Protein AF-A0A329TC93-F1 (afdb_monomer)

Secondary structure (DSSP, 8-state):
---HHHHHHHHHBS-HHHHHHHHHHHHHHHHHHHHHHHHHHHHT-TTHHHHHHHHHHHHHHHHHHHHHTTB-HHHHHHHHHHHHHHHHHHHHHHHHHHS--PBPPTT-SSSBTHHHHHHHHHHHHHHHHHHHHHHHHHHHH--

Foldseek 3Di:
DQDPVNVCCQAAFDDDVVLVVLVVLLQVLLQCLQVLLVCCVVVVPPPNLVVLVVSLVVLLVVLLQCLLVRGHLVSLLSSNVSNLVSLLVNQVVVCVVPVDFDDDDQPDSTGDCNCVRVVVVSNVSSVVSNVNSNVVNVVVVVD

Sequence (143 aa):
MVSATDVRAVVLGRERPDTIRAGLIAVGLFVVALVSSSATYLLSVSVGGPFQYLLVVVGIGFAVVYGYRNGGLLVCWTLVSAPTAGTLAFYTWLTAREETAPVALPLSFHGHGAVAFWVPAVLTFGTLAFALGVITRRMASTV

Mean predicted aligned error: 5.92 Å

pLDDT: mean 86.45, std 9.64, range [50.62, 97.12]

Radius of gyration: 16.94 Å; Cα contacts (8 Å, |Δi|>4): 205; chains: 1; bounding box: 53×29×55 Å

Nearest PDB structures (foldseek):
  4z35-assembly1_A  TM=2.229E-01  e=2.796E+00  Homo sapiens
  2for-assembly1_B  TM=2.194E-01  e=8.146E+00  Shigella flexneri

Solvent-accessible surface area (backbone atoms only — not comparable to full-atom values): 7074 Å² total; per-residue (Å²): 134,87,51,72,69,57,54,47,35,50,41,68,21,75,53,67,72,61,50,53,53,48,49,53,50,18,53,49,39,15,50,52,26,25,51,44,45,51,47,21,64,77,65,71,43,87,58,38,64,67,50,50,55,50,45,35,52,51,17,36,52,50,10,21,55,35,17,40,69,47,40,9,45,55,56,10,32,44,24,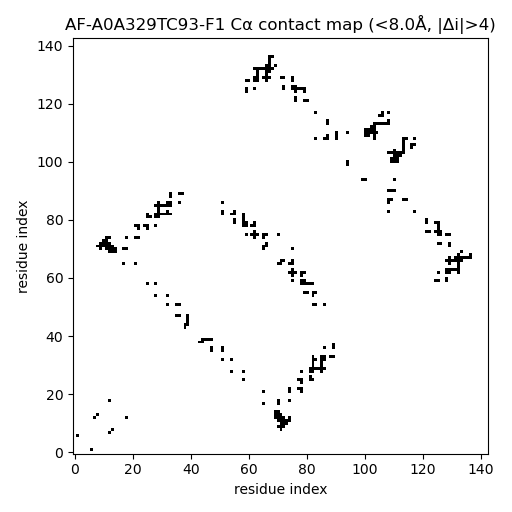23,35,19,20,54,49,17,31,37,51,48,41,54,54,48,36,73,72,63,80,64,63,59,76,32,54,89,92,35,66,47,38,60,58,20,66,74,55,47,54,61,48,29,55,49,48,13,50,50,21,22,51,51,11,42,50,54,41,52,59,64,73,74,109

Structure (mmCIF, N/CA/C/O backbone):
data_AF-A0A329TC93-F1
#
_entry.id   AF-A0A329TC93-F1
#
loop_
_atom_site.group_PDB
_atom_site.id
_atom_site.type_symbol
_atom_site.label_atom_id
_atom_site.label_alt_id
_atom_site.label_comp_id
_atom_site.label_asym_id
_atom_site.label_entity_id
_atom_site.label_seq_id
_atom_site.pdbx_PDB_ins_code
_atom_site.Cartn_x
_atom_site.Cartn_y
_atom_site.Cartn_z
_atom_site.occupancy
_atom_site.B_iso_or_equiv
_atom_site.auth_seq_id
_atom_site.auth_comp_id
_atom_site.auth_asym_id
_atom_site.auth_atom_id
_atom_site.pdbx_PDB_model_num
ATOM 1 N N . MET A 1 1 ? -30.249 -5.859 11.427 1.00 50.62 1 MET A N 1
ATOM 2 C CA . MET A 1 1 ? -30.159 -5.044 10.196 1.00 50.62 1 MET A CA 1
ATOM 3 C C . MET A 1 1 ? -28.916 -4.180 10.304 1.00 50.62 1 MET A C 1
ATOM 5 O O . MET A 1 1 ? -28.830 -3.412 11.250 1.00 50.62 1 MET A O 1
ATOM 9 N N . VAL A 1 2 ? -27.933 -4.351 9.417 1.00 66.06 2 VAL A N 1
ATOM 10 C CA . VAL A 1 2 ? -26.773 -3.445 9.350 1.00 66.06 2 VAL A CA 1
ATOM 11 C C . VAL A 1 2 ? -27.240 -2.177 8.638 1.00 66.06 2 VAL A C 1
ATOM 13 O O . VAL A 1 2 ? -27.731 -2.262 7.515 1.00 66.06 2 VAL A O 1
ATOM 16 N N . SER A 1 3 ? -27.148 -1.020 9.294 1.00 79.94 3 SER A N 1
ATOM 17 C CA . SER A 1 3 ? -27.550 0.248 8.681 1.00 79.94 3 SER A CA 1
ATOM 18 C C . SER A 1 3 ? -26.530 0.674 7.621 1.00 79.94 3 SER A C 1
ATOM 20 O O . SER A 1 3 ? -25.325 0.485 7.793 1.00 79.94 3 SER A O 1
ATOM 22 N N . ALA A 1 4 ? -26.982 1.312 6.539 1.00 77.56 4 ALA A N 1
ATOM 23 C CA . ALA A 1 4 ? -26.095 1.869 5.512 1.00 77.56 4 ALA A CA 1
ATOM 24 C C . ALA A 1 4 ? -25.064 2.856 6.098 1.00 77.56 4 ALA A C 1
ATOM 26 O O . ALA A 1 4 ? -23.937 2.962 5.609 1.00 77.56 4 ALA A O 1
ATOM 27 N N . THR A 1 5 ? -25.420 3.545 7.185 1.00 76.69 5 THR A N 1
ATOM 28 C CA . THR A 1 5 ? -24.515 4.423 7.937 1.00 76.69 5 THR A CA 1
ATOM 29 C C . THR A 1 5 ? -23.375 3.668 8.622 1.00 76.69 5 THR A C 1
ATOM 31 O O . THR A 1 5 ? -22.254 4.176 8.643 1.00 76.69 5 THR A O 1
ATOM 34 N N . ASP A 1 6 ? -23.616 2.449 9.111 1.00 81.69 6 ASP A N 1
ATOM 35 C CA . ASP A 1 6 ? -22.580 1.616 9.732 1.00 81.69 6 ASP A CA 1
ATOM 36 C C . ASP A 1 6 ? -21.600 1.078 8.690 1.00 81.69 6 ASP A C 1
ATOM 38 O O . ASP A 1 6 ? -20.388 1.152 8.891 1.00 81.69 6 ASP A O 1
ATOM 42 N N . VAL A 1 7 ? -22.104 0.624 7.535 1.00 83.69 7 VAL A N 1
ATOM 43 C CA . VAL A 1 7 ? -21.248 0.183 6.418 1.00 83.69 7 VAL A CA 1
ATOM 44 C C . VAL A 1 7 ? -20.370 1.335 5.936 1.00 83.69 7 VAL A C 1
ATOM 46 O O . VAL A 1 7 ? -19.158 1.182 5.788 1.00 83.69 7 VAL A O 1
ATOM 49 N N . ARG A 1 8 ? -20.959 2.521 5.751 1.00 84.44 8 ARG A N 1
ATOM 50 C CA . ARG A 1 8 ? -20.222 3.712 5.322 1.00 84.44 8 ARG A CA 1
ATOM 51 C C . ARG A 1 8 ? -19.106 4.078 6.302 1.00 84.44 8 ARG A C 1
ATOM 53 O O . ARG A 1 8 ? -18.006 4.401 5.862 1.00 84.44 8 ARG A O 1
ATOM 60 N N . ALA A 1 9 ? -19.374 4.010 7.604 1.00 82.75 9 ALA A N 1
ATOM 61 C CA . 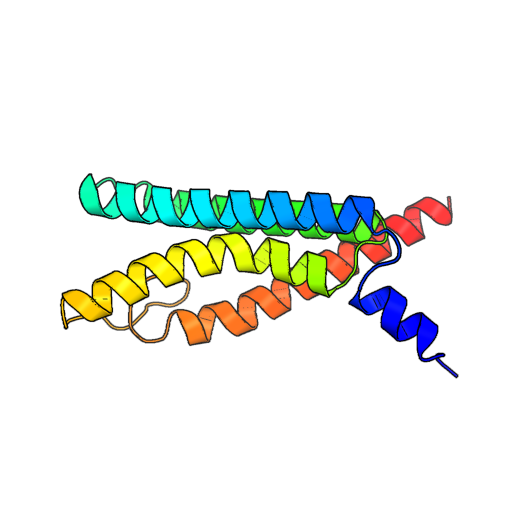ALA A 1 9 ? -18.382 4.302 8.634 1.00 82.75 9 ALA A CA 1
ATOM 62 C C . ALA A 1 9 ? -17.221 3.293 8.637 1.00 82.75 9 ALA A C 1
ATOM 64 O O . ALA A 1 9 ? -16.081 3.683 8.869 1.00 82.75 9 ALA A O 1
ATOM 65 N N . VAL A 1 10 ? -17.488 2.017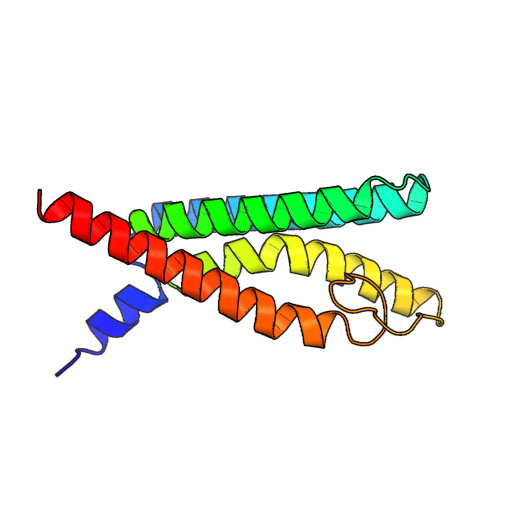 8.343 1.00 86.12 10 VAL A N 1
ATOM 66 C CA . VAL A 1 10 ? -16.455 0.974 8.217 1.00 86.12 10 VAL A CA 1
ATOM 67 C C . VAL A 1 10 ? -15.585 1.193 6.975 1.00 86.12 10 VAL A C 1
ATOM 69 O O . VAL A 1 10 ? -14.364 1.060 7.038 1.00 86.12 10 VAL A O 1
ATOM 72 N N . VAL A 1 11 ? -16.193 1.561 5.845 1.00 88.19 11 VAL A N 1
ATOM 73 C CA . VAL A 1 11 ? -15.477 1.730 4.571 1.00 88.19 11 VAL A CA 1
ATOM 74 C C . VAL A 1 11 ? -14.648 3.018 4.548 1.00 88.19 11 VAL A C 1
ATOM 76 O O . VAL A 1 11 ? -13.471 2.983 4.188 1.00 88.19 11 VAL A O 1
ATOM 79 N N . LEU A 1 12 ? -15.246 4.147 4.942 1.00 84.88 12 LEU A N 1
ATOM 80 C CA . LEU A 1 12 ? -14.625 5.475 4.849 1.00 84.88 12 LEU A CA 1
ATOM 81 C C . LEU A 1 12 ? -13.864 5.886 6.113 1.00 84.88 12 LEU A C 1
ATOM 83 O O . LEU A 1 12 ? -13.021 6.776 6.047 1.00 84.88 12 LEU A O 1
ATOM 87 N N . GLY A 1 13 ? -14.135 5.244 7.248 1.00 82.94 13 GLY A N 1
ATOM 88 C CA . GLY A 1 13 ? -13.660 5.697 8.551 1.00 82.94 13 GLY A CA 1
ATOM 89 C C . GLY A 1 13 ? -14.565 6.776 9.145 1.00 82.94 13 GLY A C 1
ATOM 90 O O . GLY A 1 13 ? -15.410 7.366 8.465 1.00 82.94 13 GLY A O 1
ATOM 91 N N . ARG A 1 14 ? -14.413 7.015 10.450 1.00 79.88 14 ARG A N 1
ATOM 92 C CA . ARG A 1 14 ? -15.235 7.991 11.190 1.00 79.88 14 ARG A CA 1
ATOM 93 C C . ARG A 1 14 ? -14.594 9.375 11.291 1.00 79.88 14 ARG A C 1
ATOM 95 O O . ARG A 1 14 ? -15.313 10.366 11.395 1.00 79.88 14 ARG A O 1
ATOM 102 N N . GLU A 1 15 ? -13.267 9.459 11.215 1.00 76.19 15 GLU A N 1
ATOM 103 C CA . GLU A 1 15 ? -12.516 10.685 11.500 1.00 76.19 15 GLU A CA 1
ATOM 104 C C . GLU A 1 15 ? -11.858 11.280 10.246 1.00 76.19 15 GLU A C 1
ATOM 106 O O . GLU A 1 15 ? -10.927 10.726 9.655 1.00 76.19 15 GLU A O 1
ATOM 111 N N . ARG A 1 16 ? -12.333 12.466 9.845 1.00 73.31 16 ARG A N 1
ATOM 112 C CA . ARG A 1 16 ? -11.788 13.229 8.710 1.00 73.31 16 ARG A CA 1
ATOM 113 C C . ARG A 1 16 ? -10.326 13.687 8.871 1.00 73.31 16 ARG A C 1
ATOM 115 O O . ARG A 1 16 ? -9.595 13.549 7.892 1.00 73.31 16 ARG A O 1
ATOM 122 N N . PRO A 1 17 ? -9.861 14.227 10.020 1.00 76.25 17 PRO A N 1
ATOM 123 C CA . PRO A 1 17 ? -8.485 14.731 10.115 1.00 76.25 17 PRO A CA 1
ATOM 124 C C . PRO A 1 17 ? -7.446 13.608 10.007 1.00 76.25 17 PRO A C 1
ATOM 126 O O . PRO A 1 17 ? -6.428 13.771 9.333 1.00 76.25 17 PRO A O 1
ATOM 129 N N . ASP A 1 18 ? -7.737 12.444 10.585 1.00 80.81 18 ASP A N 1
ATOM 130 C CA . ASP A 1 18 ? -6.875 11.266 10.491 1.00 80.81 18 ASP A CA 1
ATOM 131 C C . ASP A 1 18 ? -6.866 10.670 9.078 1.00 80.81 18 ASP A C 1
ATOM 133 O O . ASP A 1 18 ? -5.820 10.240 8.596 1.00 80.81 18 ASP A O 1
ATOM 137 N N . THR A 1 19 ? -7.983 10.757 8.351 1.00 84.69 19 THR A N 1
ATOM 138 C CA . THR A 1 19 ? -8.038 10.374 6.930 1.00 84.69 19 THR A CA 1
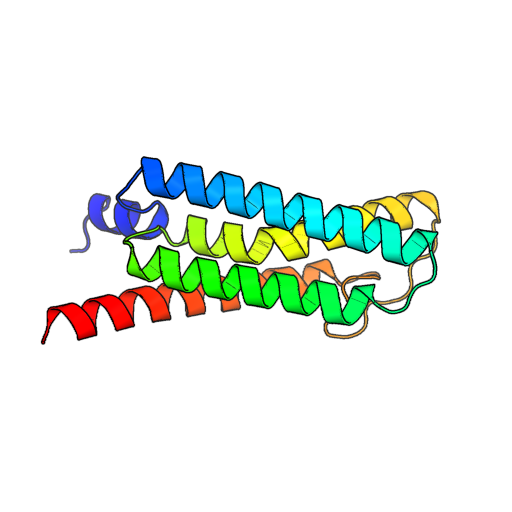ATOM 139 C C . THR A 1 19 ? -7.118 11.244 6.064 1.00 84.69 19 THR A C 1
ATOM 141 O O . THR A 1 19 ? -6.409 10.722 5.206 1.00 84.69 19 THR A O 1
ATOM 144 N N . ILE A 1 20 ? -7.073 12.561 6.302 1.00 87.75 20 ILE A N 1
ATOM 145 C CA . ILE A 1 20 ? -6.186 13.478 5.562 1.00 87.75 20 ILE A CA 1
ATOM 146 C C . ILE A 1 20 ? -4.717 13.150 5.844 1.00 87.75 20 ILE A C 1
ATOM 148 O O . ILE A 1 20 ? -3.914 13.056 4.916 1.00 87.75 20 ILE A O 1
ATOM 152 N N . ARG A 1 21 ? -4.361 12.932 7.116 1.00 90.81 21 ARG A N 1
ATOM 153 C CA . ARG A 1 21 ? -2.995 12.547 7.508 1.00 90.81 21 ARG A CA 1
ATOM 154 C C . ARG A 1 21 ? -2.578 11.226 6.875 1.00 90.81 21 ARG A C 1
ATOM 156 O O . ARG A 1 21 ? -1.473 11.137 6.348 1.00 90.81 21 ARG A O 1
ATOM 163 N N . ALA A 1 22 ? -3.459 10.230 6.874 1.00 90.38 22 ALA A N 1
ATOM 164 C CA . ALA A 1 22 ? -3.203 8.965 6.201 1.00 90.38 22 ALA A CA 1
ATOM 165 C C . ALA A 1 22 ? -3.006 9.147 4.690 1.00 90.38 22 ALA A C 1
ATOM 167 O O . ALA A 1 22 ? -2.098 8.549 4.120 1.00 90.38 22 ALA A O 1
ATOM 168 N N . GLY A 1 23 ? -3.796 10.021 4.058 1.00 91.69 23 GLY A N 1
ATOM 169 C CA . GLY A 1 23 ? -3.616 10.397 2.657 1.00 91.69 23 GLY A CA 1
ATOM 170 C C . GLY A 1 23 ? -2.236 10.999 2.384 1.00 91.69 23 GLY A C 1
ATOM 171 O O . GLY A 1 23 ? -1.556 10.569 1.458 1.00 91.69 23 GLY A O 1
ATOM 172 N N . LEU A 1 24 ? -1.774 11.932 3.221 1.00 95.44 24 LEU A N 1
ATOM 173 C CA . LEU A 1 24 ? -0.433 12.518 3.097 1.00 95.44 24 LEU A CA 1
ATOM 174 C C . LEU A 1 24 ? 0.680 11.478 3.289 1.00 95.44 24 LEU A C 1
ATOM 176 O O . LEU A 1 24 ? 1.652 11.481 2.537 1.00 95.44 24 LEU A O 1
ATOM 180 N N . ILE A 1 25 ? 0.527 10.562 4.251 1.00 95.31 25 ILE A N 1
ATOM 181 C CA . ILE A 1 25 ? 1.470 9.451 4.457 1.00 95.31 25 ILE A CA 1
ATOM 182 C C . ILE A 1 25 ? 1.506 8.551 3.222 1.00 95.31 25 ILE A C 1
ATOM 184 O O . ILE A 1 25 ? 2.587 8.203 2.756 1.00 95.31 25 ILE A O 1
ATOM 188 N N . ALA A 1 26 ? 0.346 8.209 2.660 1.00 94.94 26 ALA A N 1
ATOM 189 C CA . ALA A 1 26 ? 0.256 7.407 1.447 1.00 94.94 26 ALA A CA 1
ATOM 190 C C . ALA A 1 26 ? 0.942 8.101 0.259 1.00 94.94 26 ALA A C 1
ATOM 192 O O . ALA A 1 26 ? 1.742 7.476 -0.432 1.00 94.94 26 ALA A O 1
ATOM 193 N N . VAL A 1 27 ? 0.721 9.404 0.060 1.00 97.12 27 VAL A N 1
ATOM 194 C CA . VAL A 1 27 ? 1.444 10.181 -0.963 1.00 97.12 27 VAL A CA 1
ATOM 195 C C . VAL A 1 27 ? 2.955 10.134 -0.719 1.00 97.12 27 VAL A C 1
ATOM 197 O O . VAL A 1 27 ? 3.717 9.897 -1.653 1.00 97.12 27 VAL A O 1
ATOM 200 N N . GLY A 1 28 ? 3.398 10.286 0.530 1.00 96.06 28 GLY A N 1
ATOM 201 C CA . GLY A 1 28 ? 4.808 10.163 0.899 1.00 96.06 28 GLY A CA 1
ATOM 202 C C . GLY A 1 28 ? 5.395 8.791 0.552 1.00 96.06 28 GLY A C 1
ATOM 203 O O . GLY A 1 28 ? 6.428 8.717 -0.108 1.00 96.06 28 GLY A O 1
ATOM 204 N N . LEU A 1 29 ? 4.716 7.705 0.933 1.00 95.31 29 LEU A N 1
ATOM 205 C CA . LEU A 1 29 ? 5.134 6.332 0.624 1.00 95.31 29 LEU A CA 1
ATOM 206 C C . LEU A 1 29 ? 5.207 6.082 -0.885 1.00 95.31 29 LEU A C 1
ATOM 208 O O . LEU A 1 29 ? 6.159 5.461 -1.352 1.00 95.31 29 LEU A O 1
ATOM 212 N N . PHE A 1 30 ? 4.240 6.602 -1.645 1.00 95.94 30 PHE A N 1
ATOM 213 C CA . PHE A 1 30 ? 4.235 6.529 -3.103 1.00 95.94 30 PHE A CA 1
ATOM 214 C C . PHE A 1 30 ? 5.454 7.236 -3.705 1.00 95.94 30 PHE A C 1
ATOM 216 O O . PHE A 1 30 ? 6.176 6.645 -4.508 1.00 95.94 30 PHE A O 1
ATOM 223 N N . VAL A 1 31 ? 5.715 8.483 -3.297 1.00 96.31 31 VAL A N 1
ATOM 224 C CA . VAL A 1 31 ? 6.837 9.276 -3.818 1.00 96.31 31 VAL A CA 1
ATOM 225 C C . VAL A 1 31 ? 8.171 8.622 -3.468 1.00 96.31 31 VAL A C 1
ATOM 227 O O . VAL A 1 31 ? 9.026 8.489 -4.339 1.00 96.31 31 VAL A O 1
ATOM 230 N N . VAL A 1 32 ? 8.351 8.156 -2.229 1.00 94.56 32 VAL A N 1
ATOM 231 C CA . VAL A 1 32 ? 9.586 7.475 -1.810 1.00 94.56 32 VAL A CA 1
ATOM 232 C C . VAL A 1 32 ? 9.788 6.172 -2.587 1.00 94.56 32 VAL A C 1
ATOM 234 O O . VAL A 1 32 ? 10.901 5.903 -3.046 1.00 94.56 32 VAL A O 1
ATOM 237 N N . ALA A 1 33 ? 8.736 5.376 -2.794 1.00 93.25 33 ALA A N 1
ATOM 238 C CA . ALA A 1 33 ? 8.813 4.155 -3.594 1.00 93.25 33 ALA A CA 1
ATOM 239 C C . ALA A 1 33 ? 9.173 4.446 -5.058 1.00 93.25 33 ALA A C 1
ATOM 241 O O . ALA A 1 33 ? 10.043 3.784 -5.624 1.00 93.25 33 ALA A O 1
ATOM 242 N N . LEU A 1 34 ? 8.572 5.474 -5.657 1.00 92.19 34 LEU A N 1
ATOM 243 C CA . LEU A 1 34 ? 8.876 5.889 -7.025 1.00 92.19 34 LEU A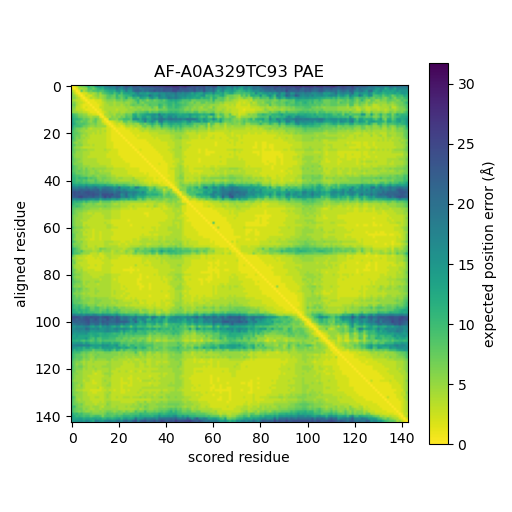 CA 1
ATOM 244 C C . LEU A 1 34 ? 10.329 6.366 -7.148 1.00 92.19 34 LEU A C 1
ATOM 246 O O . LEU A 1 34 ? 11.076 5.851 -7.973 1.00 92.19 34 LEU A O 1
ATOM 250 N N . VAL A 1 35 ? 10.759 7.296 -6.289 1.00 91.88 35 VAL A N 1
ATOM 251 C CA . VAL A 1 35 ? 12.118 7.865 -6.309 1.00 91.88 35 VAL A CA 1
ATOM 252 C C . VAL A 1 35 ? 13.177 6.793 -6.058 1.00 91.88 35 VAL A C 1
ATOM 254 O O . VAL A 1 35 ? 14.185 6.761 -6.757 1.00 91.88 35 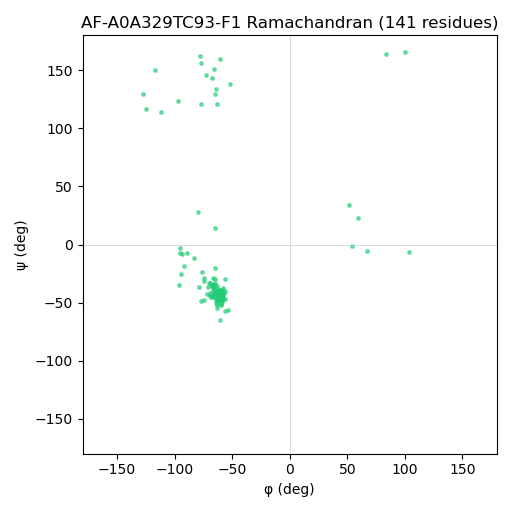VAL A O 1
ATOM 257 N N . SER A 1 36 ? 12.959 5.892 -5.098 1.00 89.81 36 SER A N 1
ATOM 258 C CA . SER A 1 36 ? 13.905 4.804 -4.815 1.00 89.81 36 SER A CA 1
ATOM 259 C C . SER A 1 36 ? 14.008 3.793 -5.958 1.00 89.81 36 SER A C 1
ATOM 261 O O . SER A 1 36 ? 15.102 3.298 -6.234 1.00 89.81 36 SER A O 1
ATOM 263 N N . SER A 1 37 ? 12.903 3.526 -6.659 1.00 88.44 37 SER A N 1
ATOM 264 C CA . SER A 1 37 ? 12.895 2.673 -7.854 1.00 88.44 37 SER A CA 1
ATOM 265 C C . SER A 1 37 ? 13.677 3.329 -8.995 1.00 88.44 37 SER A C 1
ATOM 267 O O . SER A 1 37 ? 14.553 2.691 -9.580 1.00 88.44 37 SER A O 1
ATOM 269 N N . SER A 1 38 ? 13.461 4.629 -9.221 1.00 87.06 38 SER A N 1
ATOM 270 C CA . SER A 1 38 ? 14.238 5.431 -10.172 1.00 87.06 38 SER A CA 1
ATOM 271 C C . SER A 1 38 ? 15.728 5.451 -9.832 1.00 87.06 38 SER A C 1
ATOM 273 O O . SER A 1 38 ? 16.564 5.224 -10.700 1.00 87.06 38 SER A O 1
ATOM 275 N N . ALA A 1 39 ? 16.076 5.690 -8.565 1.00 87.75 39 ALA A N 1
ATOM 276 C CA . ALA A 1 39 ? 17.462 5.748 -8.108 1.00 87.75 39 ALA A CA 1
ATOM 277 C C . ALA A 1 39 ? 18.163 4.391 -8.237 1.00 87.75 39 ALA A C 1
ATOM 279 O O . ALA A 1 39 ? 19.303 4.334 -8.680 1.00 87.75 39 ALA A O 1
ATOM 280 N N . THR A 1 40 ? 17.473 3.297 -7.906 1.00 85.81 40 THR A N 1
ATOM 281 C CA . THR A 1 40 ? 17.995 1.933 -8.075 1.00 85.81 40 THR A CA 1
ATOM 282 C C . THR A 1 40 ? 18.344 1.656 -9.532 1.00 85.81 40 THR A C 1
ATOM 284 O O . THR A 1 40 ? 19.436 1.166 -9.813 1.00 85.81 40 THR A O 1
ATOM 287 N N . TYR A 1 41 ? 17.437 2.002 -10.449 1.00 83.56 41 TYR A N 1
ATOM 288 C CA . TYR A 1 41 ? 17.654 1.824 -11.880 1.00 83.56 41 TYR A CA 1
ATOM 289 C C . TYR A 1 41 ? 18.821 2.691 -12.387 1.00 83.56 41 TYR A C 1
ATOM 291 O O . TYR A 1 41 ? 19.752 2.169 -12.991 1.00 83.56 41 TYR A O 1
ATOM 299 N N . LEU A 1 42 ? 18.829 3.993 -12.076 1.00 84.62 42 LEU A N 1
ATOM 300 C CA . LEU A 1 42 ? 19.851 4.932 -12.562 1.00 84.62 42 LEU A CA 1
ATOM 301 C C . LEU A 1 42 ? 21.248 4.671 -11.988 1.00 84.62 42 LEU A C 1
ATOM 303 O O . LEU A 1 42 ? 22.243 4.872 -12.676 1.00 84.62 42 LEU A O 1
ATOM 307 N N . LEU A 1 43 ? 21.330 4.253 -10.726 1.00 84.38 43 LEU A N 1
ATOM 308 C CA . LEU A 1 43 ? 22.600 4.055 -10.026 1.00 84.38 43 LEU A CA 1
ATOM 309 C C . LEU A 1 43 ? 23.085 2.598 -10.083 1.00 84.38 43 LEU A C 1
ATOM 311 O O . LEU A 1 43 ? 24.158 2.303 -9.564 1.00 84.38 43 LEU A O 1
ATOM 315 N N . SER A 1 44 ? 22.312 1.684 -10.689 1.00 73.06 44 SER A N 1
ATOM 316 C CA . SER A 1 44 ? 22.605 0.240 -10.745 1.00 73.06 44 SER A CA 1
ATOM 317 C C . SER A 1 44 ? 22.897 -0.381 -9.370 1.00 73.06 44 SER A C 1
ATOM 319 O O . SER A 1 44 ? 23.716 -1.289 -9.232 1.00 73.06 44 SER A O 1
ATOM 321 N N . VAL A 1 45 ? 22.232 0.114 -8.324 1.00 70.50 45 VAL A N 1
ATOM 322 C CA . VAL A 1 45 ? 22.436 -0.347 -6.945 1.00 70.50 45 VAL A CA 1
ATOM 323 C C . VAL A 1 45 ? 21.366 -1.381 -6.594 1.00 70.50 45 VAL A C 1
ATOM 325 O O . VAL A 1 45 ? 20.184 -1.058 -6.591 1.00 70.50 45 VAL A O 1
ATOM 328 N N . SER A 1 46 ? 21.751 -2.596 -6.187 1.00 65.00 46 SER A N 1
ATOM 329 C CA . SER A 1 46 ? 20.829 -3.691 -5.793 1.00 65.00 46 SER A CA 1
ATOM 330 C C . SER A 1 46 ? 19.964 -3.438 -4.539 1.00 65.00 46 SER A C 1
ATOM 332 O O . SER A 1 46 ? 19.368 -4.364 -3.992 1.00 65.00 46 SER A O 1
ATOM 334 N N . VAL A 1 47 ? 19.863 -2.199 -4.059 1.00 59.94 47 VAL A N 1
ATOM 335 C CA . VAL A 1 47 ? 19.100 -1.838 -2.852 1.00 59.94 47 VAL A CA 1
ATOM 336 C C . VAL A 1 47 ? 17.586 -1.816 -3.110 1.00 59.94 47 VAL A C 1
ATOM 338 O O . VAL A 1 47 ? 16.810 -2.022 -2.176 1.00 59.94 47 VAL A O 1
ATOM 341 N N . GLY A 1 48 ? 17.143 -1.626 -4.359 1.00 61.97 48 GLY A N 1
ATOM 342 C CA . GLY A 1 48 ? 15.726 -1.395 -4.668 1.00 61.97 48 GLY A CA 1
ATOM 343 C C . GLY A 1 48 ? 14.785 -2.519 -4.252 1.00 61.97 48 GLY A C 1
ATOM 344 O O . GLY A 1 48 ? 13.738 -2.231 -3.686 1.00 61.97 48 GLY A O 1
ATOM 345 N N . GLY A 1 49 ? 15.165 -3.786 -4.443 1.00 75.62 49 GLY A N 1
ATOM 346 C CA . GLY A 1 49 ? 14.300 -4.924 -4.107 1.00 75.62 49 GLY A CA 1
ATOM 347 C C . GLY A 1 49 ? 13.931 -4.970 -2.616 1.00 75.62 49 GLY A C 1
ATOM 348 O O . GLY A 1 49 ? 12.764 -4.776 -2.274 1.00 75.62 49 GLY A O 1
ATOM 349 N N . PRO A 1 50 ? 14.899 -5.174 -1.700 1.00 83.81 50 PRO A N 1
ATOM 350 C CA . PRO A 1 50 ? 14.634 -5.213 -0.259 1.00 83.81 50 PRO A CA 1
ATOM 351 C C . PRO A 1 50 ? 13.981 -3.934 0.277 1.00 83.81 50 PRO A C 1
ATOM 353 O O . PRO A 1 50 ? 13.096 -3.999 1.131 1.00 83.81 50 PRO A O 1
ATOM 356 N N . PHE A 1 51 ? 14.386 -2.770 -0.240 1.00 86.69 51 PHE A N 1
ATOM 357 C CA . PHE A 1 51 ? 13.842 -1.487 0.193 1.00 86.69 51 PHE A CA 1
ATOM 358 C C . PHE A 1 51 ? 12.363 -1.319 -0.185 1.00 86.69 51 PHE A C 1
ATOM 360 O O . PHE A 1 51 ? 11.570 -0.851 0.630 1.00 86.69 51 PHE A O 1
ATOM 367 N N . GLN A 1 52 ? 11.956 -1.761 -1.378 1.00 87.19 52 GLN A N 1
ATOM 368 C CA . GLN A 1 52 ? 10.553 -1.734 -1.803 1.00 87.19 52 GLN A CA 1
ATOM 369 C C . GLN A 1 52 ? 9.678 -2.610 -0.900 1.00 87.19 52 GLN A C 1
ATOM 371 O O . GLN A 1 52 ? 8.628 -2.157 -0.442 1.00 87.19 52 GLN A O 1
ATOM 376 N N . TYR A 1 53 ? 10.123 -3.825 -0.560 1.00 90.56 53 TYR A N 1
ATOM 377 C CA . TYR A 1 53 ? 9.389 -4.678 0.382 1.00 90.56 53 TYR A CA 1
ATOM 378 C C . TYR A 1 53 ? 9.276 -4.044 1.771 1.00 90.56 53 TYR A C 1
ATOM 380 O O . TYR A 1 53 ? 8.209 -4.103 2.381 1.00 90.56 53 TYR A O 1
ATOM 388 N N . LEU A 1 54 ? 10.337 -3.388 2.253 1.00 93.44 54 LEU A N 1
ATOM 389 C CA . LEU A 1 54 ? 10.295 -2.657 3.519 1.00 93.44 54 LEU A CA 1
ATOM 390 C C . LEU A 1 54 ? 9.220 -1.563 3.496 1.00 93.44 54 LEU A C 1
ATOM 392 O O . LEU A 1 54 ? 8.450 -1.452 4.447 1.00 93.44 54 LEU A O 1
ATOM 396 N N . LEU A 1 55 ? 9.112 -0.796 2.407 1.00 93.44 55 LEU A N 1
ATOM 397 C CA . LEU A 1 55 ? 8.071 0.227 2.267 1.00 93.44 55 LEU A CA 1
ATOM 398 C C . LEU A 1 55 ? 6.658 -0.369 2.293 1.00 93.44 55 LEU A C 1
ATOM 400 O O . LEU A 1 55 ? 5.767 0.214 2.911 1.00 93.44 55 LEU A O 1
ATOM 404 N N . VAL A 1 56 ? 6.446 -1.539 1.680 1.00 94.19 56 VAL A N 1
ATOM 405 C CA . VAL A 1 56 ? 5.160 -2.253 1.755 1.00 94.19 56 VAL A CA 1
ATOM 406 C C . VAL A 1 56 ? 4.842 -2.653 3.195 1.00 94.19 56 VAL A C 1
ATOM 408 O O . VAL A 1 56 ? 3.732 -2.408 3.666 1.00 94.19 56 VAL A O 1
ATOM 411 N N . VAL A 1 57 ? 5.816 -3.206 3.924 1.00 96.12 57 VAL A N 1
ATOM 412 C CA . VAL A 1 57 ? 5.656 -3.567 5.343 1.00 96.12 57 VAL A CA 1
ATOM 413 C C . VAL A 1 57 ? 5.337 -2.336 6.195 1.00 96.12 57 VAL A C 1
ATOM 415 O O . VAL A 1 57 ? 4.445 -2.389 7.041 1.00 96.12 57 VAL A O 1
ATOM 418 N N . VAL A 1 58 ? 5.999 -1.205 5.942 1.00 96.25 58 VAL A N 1
ATOM 419 C CA . VAL A 1 58 ? 5.701 0.073 6.605 1.00 96.25 58 VAL A CA 1
ATOM 420 C C . VAL A 1 58 ? 4.268 0.527 6.306 1.00 96.25 58 VAL A C 1
ATOM 422 O O . VAL A 1 58 ? 3.544 0.905 7.228 1.00 96.25 58 VAL A O 1
ATOM 425 N N . GLY A 1 59 ? 3.820 0.431 5.051 1.00 95.06 59 GLY A N 1
ATOM 426 C CA . GLY A 1 59 ? 2.436 0.717 4.657 1.00 95.06 59 GLY A CA 1
ATOM 427 C C . GLY A 1 59 ? 1.413 -0.156 5.393 1.00 95.06 59 GLY A C 1
ATOM 428 O O . GLY A 1 59 ? 0.411 0.356 5.894 1.00 95.06 59 GLY A O 1
ATOM 429 N N . ILE A 1 60 ? 1.698 -1.454 5.546 1.00 96.56 60 ILE A N 1
ATOM 430 C CA . ILE A 1 60 ? 0.883 -2.390 6.340 1.00 96.56 60 ILE A CA 1
ATOM 431 C C . ILE A 1 60 ? 0.850 -1.970 7.813 1.00 96.56 60 ILE A C 1
ATOM 433 O O . ILE A 1 60 ? -0.224 -1.926 8.412 1.00 96.56 60 ILE A O 1
ATOM 437 N N . GLY A 1 61 ? 1.997 -1.614 8.396 1.00 96.00 61 GLY A N 1
ATOM 438 C CA . GLY A 1 61 ? 2.079 -1.133 9.776 1.00 96.00 61 GLY A CA 1
ATOM 439 C C . GLY A 1 61 ? 1.205 0.101 10.009 1.00 96.00 61 GLY A C 1
ATOM 440 O O . GLY A 1 61 ? 0.407 0.129 10.949 1.00 96.00 61 GLY A O 1
ATOM 441 N N . PHE A 1 62 ? 1.272 1.087 9.110 1.00 94.81 62 PHE A N 1
ATOM 442 C CA . PHE A 1 62 ? 0.376 2.242 9.162 1.00 94.81 62 PHE A CA 1
ATOM 443 C C . PHE A 1 62 ? -1.091 1.837 9.016 1.00 94.81 62 PHE A C 1
ATOM 445 O O . PHE A 1 62 ? -1.924 2.331 9.773 1.00 94.81 62 PHE A O 1
ATOM 452 N N . ALA A 1 63 ? -1.423 0.920 8.106 1.00 94.38 63 ALA A N 1
ATOM 453 C CA . ALA A 1 63 ? -2.789 0.434 7.944 1.00 94.38 63 ALA A CA 1
ATOM 454 C C . ALA A 1 63 ? -3.339 -0.205 9.235 1.00 94.38 63 ALA A C 1
ATOM 456 O O . ALA A 1 63 ? -4.474 0.081 9.610 1.00 94.38 63 ALA A O 1
ATOM 457 N N . VAL A 1 64 ? -2.536 -0.981 9.973 1.00 95.38 64 VAL A N 1
ATOM 458 C CA . VAL A 1 64 ? -2.936 -1.533 11.284 1.00 95.38 64 VAL A CA 1
ATOM 459 C C . VAL A 1 64 ? -3.207 -0.415 12.294 1.00 95.38 64 VAL A C 1
ATOM 461 O O . VAL A 1 64 ? -4.250 -0.415 12.951 1.00 95.38 64 VAL A O 1
ATOM 464 N N . VAL A 1 65 ? -2.301 0.563 12.398 1.00 94.06 65 VAL A N 1
ATOM 465 C CA . VAL A 1 65 ? -2.445 1.704 13.320 1.00 94.06 65 VAL A CA 1
ATOM 466 C C . VAL A 1 65 ? -3.698 2.520 12.999 1.00 94.06 65 VAL A C 1
ATOM 468 O O . VAL A 1 65 ? -4.452 2.879 13.904 1.00 94.06 65 VAL A O 1
ATOM 471 N N . TYR A 1 66 ? -3.963 2.793 11.722 1.00 92.19 66 TYR A N 1
ATOM 472 C CA . TYR A 1 66 ? -5.164 3.520 11.315 1.00 92.19 66 TYR A CA 1
ATOM 473 C C . TYR A 1 66 ? -6.433 2.677 11.488 1.00 92.19 66 TYR A C 1
ATOM 475 O O . TYR A 1 66 ? -7.436 3.212 11.949 1.00 92.19 66 TYR A O 1
ATOM 483 N N . GLY A 1 67 ? -6.398 1.364 11.239 1.00 89.38 67 GLY A N 1
ATOM 484 C CA . GLY A 1 67 ? -7.508 0.457 11.558 1.00 89.38 67 GLY A CA 1
ATOM 485 C C . GLY A 1 67 ? -7.859 0.464 13.053 1.00 89.38 67 GLY A C 1
ATOM 486 O O . GLY A 1 67 ? -9.039 0.510 13.421 1.00 89.38 67 GLY A O 1
ATOM 487 N N . TYR A 1 68 ? -6.841 0.522 13.920 1.00 89.44 68 TYR A N 1
ATOM 488 C CA . TYR A 1 68 ? -7.006 0.706 15.364 1.00 89.44 68 TYR A CA 1
ATOM 489 C C . TYR A 1 68 ? -7.670 2.051 15.691 1.00 89.44 68 TYR A C 1
ATOM 491 O O . TYR A 1 68 ? -8.643 2.087 16.442 1.00 89.44 68 TYR A O 1
ATOM 499 N N . ARG A 1 69 ? -7.253 3.146 15.047 1.00 89.31 69 ARG A N 1
ATOM 500 C CA . ARG A 1 69 ? -7.770 4.517 15.252 1.00 89.31 69 ARG A CA 1
ATOM 501 C C . ARG A 1 69 ? -9.099 4.843 14.543 1.00 89.31 69 ARG A C 1
ATOM 503 O O . ARG A 1 69 ? -9.353 5.988 14.203 1.00 89.31 69 ARG A O 1
ATOM 510 N N . ASN A 1 70 ? -9.971 3.863 14.301 1.00 85.69 70 ASN A N 1
ATOM 511 C CA . ASN A 1 70 ? -11.242 4.050 13.566 1.00 85.69 70 ASN A CA 1
ATOM 512 C C . ASN A 1 70 ? -11.084 4.576 12.119 1.00 85.69 70 ASN A C 1
ATOM 514 O O . ASN A 1 70 ? -12.031 5.132 11.547 1.00 85.69 70 ASN A O 1
ATOM 518 N N . GLY A 1 71 ? -9.914 4.379 11.510 1.00 83.00 71 GLY A N 1
ATOM 519 C CA . GLY A 1 71 ? -9.689 4.589 10.085 1.00 83.00 71 GLY A CA 1
ATOM 520 C C . GLY A 1 71 ? -10.491 3.598 9.241 1.00 83.00 71 GLY A C 1
ATOM 521 O O . GLY A 1 71 ? -10.815 2.497 9.688 1.00 83.00 71 GLY A O 1
ATOM 522 N N . GLY A 1 72 ? -10.850 4.008 8.025 1.00 91.06 72 GLY A N 1
ATOM 523 C CA . GLY A 1 72 ? -11.642 3.186 7.111 1.00 91.06 72 GLY A CA 1
ATOM 524 C C . GLY A 1 72 ? -10.835 2.094 6.416 1.00 91.06 72 GLY A C 1
ATOM 525 O O . GLY A 1 72 ? -9.610 2.180 6.295 1.00 91.06 72 GLY A O 1
ATOM 526 N N . LEU A 1 73 ? -11.537 1.101 5.871 1.00 91.69 73 LEU A N 1
ATOM 527 C CA . LEU A 1 73 ? -10.939 0.078 5.009 1.00 91.69 73 LEU A CA 1
ATOM 528 C C . LEU A 1 73 ? -10.204 0.697 3.809 1.00 91.69 73 LEU A C 1
ATOM 530 O O . LEU A 1 73 ? -9.095 0.276 3.483 1.00 91.69 73 LEU A O 1
ATOM 534 N N . LEU A 1 74 ? -10.774 1.743 3.197 1.00 92.56 74 LEU A N 1
ATOM 535 C CA . LEU A 1 74 ? -10.144 2.430 2.064 1.00 92.56 74 LEU A CA 1
ATOM 536 C C . LEU A 1 74 ? -8.822 3.093 2.445 1.00 92.56 74 LEU A C 1
ATOM 538 O O . LEU A 1 74 ? -7.887 3.089 1.650 1.00 92.56 74 LEU A O 1
ATOM 542 N N . VAL A 1 75 ? -8.718 3.622 3.664 1.00 92.75 75 VAL A N 1
ATOM 543 C CA . VAL A 1 75 ? -7.466 4.195 4.173 1.00 92.75 75 VAL A CA 1
ATOM 544 C C . VAL A 1 75 ? -6.394 3.111 4.276 1.00 92.75 75 VAL A C 1
ATOM 546 O O . VAL A 1 75 ? -5.269 3.310 3.825 1.00 92.75 75 VAL A O 1
ATOM 549 N N . CYS A 1 76 ? -6.759 1.938 4.796 1.00 93.56 76 CYS A N 1
ATOM 550 C CA . CYS A 1 76 ? -5.853 0.797 4.914 1.00 93.56 76 CYS A CA 1
ATOM 551 C C . CYS A 1 76 ? -5.385 0.301 3.541 1.00 93.56 76 CYS A C 1
ATOM 553 O O . CYS A 1 76 ? -4.189 0.116 3.331 1.00 93.56 76 CYS A O 1
ATOM 555 N N . TRP A 1 77 ? -6.306 0.148 2.584 1.00 95.62 77 TRP A N 1
ATOM 556 C CA . TRP A 1 77 ? -5.958 -0.200 1.204 1.00 95.62 77 TRP A CA 1
ATOM 557 C C . TRP A 1 77 ? -5.032 0.835 0.574 1.00 95.62 77 TRP A C 1
ATOM 559 O O . TRP A 1 77 ? -4.032 0.451 -0.018 1.00 95.62 77 TRP A O 1
ATOM 569 N N . THR A 1 78 ? -5.310 2.125 0.767 1.00 95.12 78 THR A N 1
ATOM 570 C CA . THR A 1 78 ? -4.513 3.224 0.202 1.00 95.12 78 THR A CA 1
ATOM 571 C C . THR A 1 78 ? -3.083 3.236 0.751 1.00 95.12 78 THR A C 1
ATOM 573 O O . THR A 1 78 ? -2.128 3.424 0.001 1.00 95.12 78 THR A O 1
ATOM 576 N N . LEU A 1 79 ? -2.910 2.999 2.054 1.00 95.06 79 LEU A N 1
ATOM 577 C CA . LEU A 1 79 ? -1.593 2.962 2.699 1.00 95.06 79 LEU A CA 1
ATOM 578 C C . LEU A 1 79 ? -0.740 1.775 2.233 1.00 95.06 79 LEU A C 1
ATOM 580 O O . LEU A 1 79 ? 0.472 1.913 2.083 1.00 95.06 79 LEU A O 1
ATOM 584 N N . VAL A 1 80 ? -1.366 0.626 1.971 1.00 95.94 80 VAL A N 1
ATOM 585 C CA . VAL A 1 80 ? -0.683 -0.567 1.448 1.00 95.94 80 VAL A CA 1
ATOM 586 C C . VAL A 1 80 ? -0.436 -0.459 -0.062 1.00 95.94 80 VAL A C 1
ATOM 588 O O . VAL A 1 80 ? 0.608 -0.888 -0.560 1.00 95.94 80 VAL A O 1
ATOM 591 N N . SER A 1 81 ? -1.369 0.137 -0.807 1.00 95.12 81 SER A N 1
ATOM 592 C CA . SER A 1 81 ? -1.255 0.310 -2.256 1.00 95.12 81 SER A CA 1
ATOM 593 C C . SER A 1 81 ? -0.256 1.395 -2.638 1.00 95.12 81 SER A C 1
ATOM 595 O O . SER A 1 81 ? 0.332 1.323 -3.704 1.00 95.12 81 SER A O 1
ATOM 597 N N . ALA A 1 82 ? -0.055 2.413 -1.803 1.00 95.75 82 ALA A N 1
ATOM 598 C CA . ALA A 1 82 ? 0.823 3.538 -2.108 1.00 95.75 82 ALA A CA 1
ATOM 599 C C . ALA A 1 82 ? 2.259 3.143 -2.507 1.00 95.75 82 ALA A C 1
ATOM 601 O O . ALA A 1 82 ? 2.682 3.517 -3.604 1.00 95.75 82 ALA A O 1
ATOM 602 N N . PRO A 1 83 ? 3.018 2.385 -1.690 1.00 93.31 83 PRO A N 1
ATOM 603 C CA . PRO A 1 83 ? 4.382 2.013 -2.055 1.00 93.31 83 PRO A CA 1
ATOM 604 C C . PRO A 1 83 ? 4.423 1.089 -3.281 1.00 93.31 83 PRO A C 1
ATOM 606 O O . PRO A 1 83 ? 5.263 1.268 -4.159 1.00 93.31 83 PRO A O 1
ATOM 609 N N . THR A 1 84 ? 3.478 0.150 -3.398 1.00 93.44 84 THR A N 1
ATOM 610 C CA . THR A 1 84 ? 3.409 -0.765 -4.552 1.00 93.44 84 THR A CA 1
ATOM 611 C C . THR A 1 84 ? 3.091 -0.014 -5.846 1.00 93.44 84 THR A C 1
ATOM 613 O O . THR A 1 84 ? 3.755 -0.221 -6.860 1.00 93.44 84 THR A O 1
ATOM 616 N N . ALA A 1 85 ? 2.139 0.920 -5.807 1.00 93.00 85 ALA A N 1
ATOM 617 C CA . ALA A 1 85 ? 1.772 1.764 -6.936 1.00 93.00 85 ALA A CA 1
ATOM 618 C C . ALA A 1 85 ? 2.920 2.682 -7.372 1.00 93.00 85 ALA A C 1
ATOM 620 O O . ALA A 1 85 ? 3.104 2.865 -8.570 1.00 93.00 85 ALA A O 1
ATOM 621 N N . GLY A 1 86 ? 3.709 3.226 -6.438 1.00 91.75 86 GLY A N 1
ATOM 622 C CA . GLY A 1 86 ? 4.862 4.076 -6.763 1.00 91.75 86 GLY A CA 1
ATOM 623 C C . GLY A 1 86 ? 5.918 3.333 -7.577 1.00 91.75 86 GLY A C 1
AT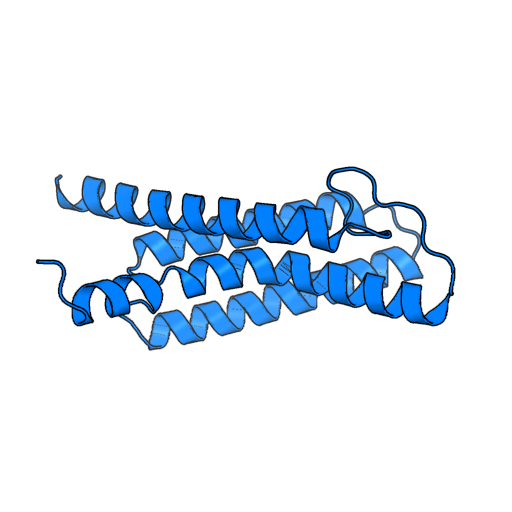OM 624 O O . GLY A 1 86 ? 6.369 3.815 -8.617 1.00 91.75 86 GLY A O 1
ATOM 625 N N . THR A 1 87 ? 6.263 2.119 -7.148 1.00 89.88 87 THR A N 1
ATOM 626 C CA . THR A 1 87 ? 7.212 1.266 -7.871 1.00 89.88 87 THR A CA 1
ATOM 627 C C . THR A 1 87 ? 6.651 0.776 -9.206 1.00 89.88 87 THR A C 1
ATOM 629 O O . THR A 1 87 ? 7.343 0.842 -10.223 1.00 89.88 87 THR A O 1
ATOM 632 N N . LEU A 1 88 ? 5.395 0.317 -9.233 1.00 90.88 88 LEU A N 1
ATOM 633 C CA . LEU A 1 88 ? 4.752 -0.131 -10.470 1.00 90.88 88 LEU A CA 1
ATOM 634 C C . LEU A 1 88 ? 4.655 1.009 -11.487 1.00 90.88 88 LEU A C 1
ATOM 636 O O . LEU A 1 88 ? 4.964 0.795 -12.653 1.00 90.88 88 LEU A O 1
ATOM 640 N N . ALA A 1 89 ? 4.310 2.225 -11.057 1.00 92.06 89 ALA A N 1
ATOM 641 C CA . ALA A 1 89 ? 4.253 3.394 -11.930 1.00 92.06 89 ALA A CA 1
ATOM 642 C C . ALA A 1 89 ? 5.596 3.636 -12.634 1.00 92.06 89 ALA A C 1
ATOM 644 O O . ALA A 1 89 ? 5.626 3.784 -13.856 1.00 92.06 89 ALA A O 1
ATOM 645 N N . PHE A 1 90 ? 6.710 3.584 -11.896 1.00 89.88 90 PHE A N 1
ATOM 646 C CA . PHE A 1 90 ? 8.041 3.723 -12.486 1.00 89.88 90 PHE A CA 1
ATOM 647 C C . PHE A 1 90 ? 8.327 2.641 -13.538 1.00 89.88 90 PHE A C 1
ATOM 649 O O . PHE A 1 90 ? 8.675 2.964 -14.673 1.00 89.88 90 PHE A O 1
ATOM 656 N N . TYR A 1 91 ? 8.137 1.361 -13.202 1.00 86.25 91 TYR A N 1
ATOM 657 C CA . TYR A 1 91 ? 8.450 0.283 -14.143 1.00 86.25 91 TYR A CA 1
ATOM 658 C C . TYR A 1 91 ? 7.496 0.225 -15.335 1.00 86.25 91 TYR A C 1
ATOM 660 O O . TYR A 1 91 ? 7.945 -0.081 -16.433 1.00 86.25 91 TYR A O 1
ATOM 668 N N . THR A 1 92 ? 6.218 0.573 -15.163 1.00 87.31 92 THR A N 1
ATOM 669 C CA . THR A 1 92 ? 5.283 0.696 -16.294 1.00 87.31 92 THR A CA 1
ATOM 670 C C . THR A 1 92 ? 5.707 1.799 -17.260 1.00 87.31 92 THR A C 1
ATOM 672 O O . THR A 1 92 ? 5.682 1.588 -18.470 1.00 87.31 92 THR A O 1
ATOM 675 N N . TRP A 1 93 ? 6.164 2.944 -16.744 1.00 89.62 93 TRP A N 1
ATOM 676 C CA . TRP A 1 93 ? 6.709 4.024 -17.565 1.00 89.62 93 TRP A CA 1
ATOM 677 C C . TRP A 1 93 ? 7.996 3.605 -18.282 1.00 89.62 93 TRP A C 1
ATOM 679 O O . TRP A 1 93 ? 8.162 3.906 -19.462 1.00 89.62 93 TRP A O 1
ATOM 689 N N . LEU A 1 94 ? 8.882 2.875 -17.597 1.00 85.38 94 LEU A N 1
ATOM 690 C CA . LEU A 1 94 ? 10.130 2.377 -18.173 1.00 85.38 94 LEU A CA 1
ATOM 691 C C . LEU A 1 94 ? 9.862 1.376 -19.307 1.00 85.38 94 LEU A C 1
ATOM 693 O O . LEU A 1 94 ? 10.383 1.531 -20.405 1.00 85.38 94 LEU A O 1
ATOM 697 N N . THR A 1 95 ? 8.979 0.400 -19.076 1.00 83.56 95 THR A N 1
ATOM 698 C CA . THR A 1 95 ? 8.565 -0.584 -20.091 1.00 83.56 95 THR A CA 1
ATOM 699 C C . THR A 1 95 ? 7.930 0.078 -21.310 1.00 83.56 95 THR A C 1
ATOM 701 O O . THR A 1 95 ? 8.203 -0.329 -22.434 1.00 83.56 95 THR A O 1
ATOM 704 N N . ALA A 1 96 ? 7.128 1.126 -21.105 1.00 84.81 96 ALA A N 1
ATOM 705 C CA . ALA A 1 96 ? 6.545 1.890 -22.204 1.00 84.81 96 ALA A CA 1
ATOM 706 C C . ALA A 1 96 ? 7.595 2.631 -23.055 1.00 84.81 96 ALA A C 1
ATOM 708 O O . ALA A 1 96 ? 7.292 3.004 -24.184 1.00 84.81 96 ALA A O 1
ATOM 709 N N . ARG A 1 97 ? 8.807 2.867 -22.530 1.00 84.81 97 ARG A N 1
ATOM 710 C CA . ARG A 1 97 ? 9.908 3.519 -23.256 1.00 84.81 97 ARG A CA 1
ATOM 711 C C . ARG A 1 97 ? 10.890 2.549 -23.897 1.00 84.81 97 ARG A C 1
ATOM 713 O O . ARG A 1 97 ? 11.440 2.874 -24.940 1.00 84.81 97 ARG A O 1
ATOM 720 N N . GLU A 1 98 ? 11.147 1.412 -23.261 1.00 79.50 98 GLU A N 1
ATOM 721 C CA . GLU A 1 98 ? 12.184 0.469 -23.696 1.00 79.50 98 GLU A CA 1
ATOM 722 C C . GLU A 1 98 ? 11.646 -0.666 -24.585 1.00 79.50 98 GLU A C 1
ATOM 724 O O . GLU A 1 98 ? 12.443 -1.437 -25.105 1.00 79.50 98 GLU A O 1
ATOM 729 N N . GLU A 1 99 ? 10.321 -0.789 -24.762 1.00 65.75 99 GLU A N 1
ATOM 730 C CA . GLU A 1 99 ? 9.611 -1.807 -25.576 1.00 65.75 99 GLU A CA 1
ATOM 731 C C . GLU A 1 99 ? 9.938 -3.285 -25.269 1.00 65.75 99 GLU A C 1
ATOM 733 O O . GLU A 1 99 ? 9.315 -4.197 -25.810 1.00 65.75 99 GLU A O 1
ATOM 738 N N . THR A 1 100 ? 10.839 -3.556 -24.327 1.00 61.72 100 THR A N 1
ATOM 739 C CA . THR A 1 100 ? 11.165 -4.893 -23.839 1.00 61.72 100 THR A CA 1
ATOM 740 C C . THR A 1 100 ? 11.000 -4.942 -22.331 1.00 61.72 100 THR A C 1
ATOM 742 O O . THR A 1 100 ? 11.730 -4.277 -21.600 1.00 61.72 100 THR A O 1
ATOM 745 N N . ALA A 1 101 ? 10.066 -5.762 -21.846 1.00 61.53 101 ALA A N 1
ATOM 746 C CA . ALA A 1 101 ? 9.979 -6.086 -20.428 1.00 61.53 101 ALA A CA 1
ATOM 747 C C . ALA A 1 101 ? 9.953 -7.602 -20.218 1.00 61.53 101 ALA A C 1
ATOM 749 O O . ALA A 1 101 ? 9.120 -8.281 -20.830 1.00 61.53 101 ALA A O 1
ATOM 750 N N . PRO A 1 102 ? 10.817 -8.137 -19.337 1.00 68.38 102 PRO A N 1
ATOM 751 C CA . PRO A 1 102 ? 10.811 -9.547 -18.982 1.00 68.38 102 PRO A CA 1
ATOM 752 C C . PRO A 1 102 ? 9.470 -9.953 -18.355 1.00 68.38 102 PRO A C 1
ATOM 754 O O . PRO A 1 102 ? 8.699 -9.123 -17.865 1.00 68.38 102 PRO A O 1
ATOM 757 N N . VAL A 1 103 ? 9.177 -11.252 -18.365 1.00 70.06 103 VAL A N 1
ATOM 758 C CA . VAL A 1 103 ? 8.026 -11.807 -17.639 1.00 70.06 103 VAL A CA 1
ATOM 759 C C . VAL A 1 103 ? 8.244 -11.596 -16.140 1.00 70.06 103 VAL A C 1
ATOM 761 O O . VAL A 1 103 ? 9.341 -11.841 -15.634 1.00 70.06 103 VAL A O 1
ATOM 764 N N . ALA A 1 104 ? 7.216 -11.125 -15.430 1.00 74.12 104 ALA A N 1
ATOM 765 C CA . ALA A 1 104 ? 7.298 -10.923 -13.989 1.00 74.12 104 ALA A CA 1
ATOM 766 C C . ALA A 1 104 ? 7.482 -12.264 -13.263 1.00 74.12 104 ALA A C 1
ATOM 768 O O . ALA A 1 104 ? 6.719 -13.210 -13.469 1.00 74.12 104 ALA A O 1
ATOM 769 N N . LEU A 1 105 ? 8.478 -12.334 -12.382 1.00 75.69 105 LEU A N 1
ATOM 770 C CA . LEU A 1 105 ? 8.594 -13.423 -11.415 1.00 75.69 105 LEU A CA 1
ATOM 771 C C . LEU A 1 105 ? 7.594 -13.190 -10.266 1.00 75.69 105 LEU A C 1
ATOM 773 O O . LEU A 1 105 ? 7.212 -12.047 -10.007 1.00 75.69 105 LEU A O 1
ATOM 777 N N . PRO A 1 106 ? 7.168 -14.232 -9.529 1.00 71.12 106 PRO A N 1
ATOM 778 C CA . PRO A 1 106 ? 6.366 -14.041 -8.323 1.00 71.12 106 PRO A CA 1
ATOM 779 C C . PRO A 1 106 ? 7.030 -13.035 -7.373 1.00 71.12 106 PRO A C 1
ATOM 781 O O . PRO A 1 106 ? 8.247 -13.069 -7.201 1.00 71.12 106 PRO A O 1
ATOM 784 N N . LEU A 1 107 ? 6.230 -12.146 -6.772 1.00 75.75 107 LEU A N 1
ATOM 785 C CA . LEU A 1 107 ? 6.673 -11.016 -5.937 1.00 75.75 107 LEU A CA 1
ATOM 786 C C . LEU A 1 107 ? 7.440 -9.898 -6.667 1.00 75.75 107 LEU A C 1
ATOM 788 O O . LEU A 1 107 ? 7.696 -8.863 -6.054 1.00 75.75 107 LEU A O 1
ATOM 792 N N . SER A 1 108 ? 7.768 -10.024 -7.957 1.00 81.50 108 SER A N 1
ATOM 793 C CA . SER A 1 108 ? 8.488 -8.957 -8.652 1.00 81.50 108 SER A CA 1
ATOM 794 C C . SER A 1 108 ? 7.621 -7.709 -8.816 1.00 81.50 108 SER A C 1
ATOM 796 O O . SER A 1 108 ? 6.412 -7.757 -9.051 1.00 81.50 108 SER A O 1
ATOM 798 N N . PHE A 1 109 ? 8.265 -6.551 -8.703 1.00 79.88 109 PHE A N 1
ATOM 799 C CA . PHE A 1 109 ? 7.659 -5.263 -9.037 1.00 79.88 109 PHE A CA 1
ATOM 800 C C . PHE A 1 109 ? 7.866 -4.868 -10.505 1.00 79.88 109 PHE A C 1
ATOM 802 O O . PHE A 1 109 ? 7.310 -3.877 -10.970 1.00 79.88 109 PHE A O 1
ATOM 809 N N . HIS A 1 110 ? 8.679 -5.635 -11.229 1.00 79.56 110 HIS A N 1
ATOM 810 C CA . HIS A 1 110 ? 9.033 -5.404 -12.621 1.00 79.56 110 HIS A CA 1
ATOM 811 C C . HIS A 1 110 ? 8.548 -6.560 -13.500 1.00 79.56 110 HIS A C 1
ATOM 813 O O . HIS A 1 110 ? 8.501 -7.707 -13.047 1.00 79.56 110 HIS A O 1
ATOM 819 N N . GLY A 1 111 ? 8.236 -6.248 -14.757 1.00 75.25 111 GLY A N 1
ATOM 820 C CA . GLY A 1 111 ? 7.852 -7.214 -15.778 1.00 75.25 111 GLY A CA 1
ATOM 821 C C . GLY A 1 111 ? 6.348 -7.323 -16.030 1.00 75.25 111 GLY A C 1
ATOM 822 O O . GLY A 1 111 ? 5.508 -6.857 -15.252 1.00 75.25 111 GLY A O 1
ATOM 823 N N . HIS A 1 112 ? 6.006 -7.969 -17.144 1.00 74.38 112 HIS A N 1
ATOM 824 C CA . HIS A 1 112 ? 4.619 -8.233 -17.523 1.00 74.38 112 HIS A CA 1
ATOM 825 C C . HIS A 1 112 ? 3.956 -9.151 -16.489 1.00 74.38 112 HIS A C 1
ATOM 827 O O . HIS A 1 112 ? 4.425 -10.263 -16.256 1.00 74.38 112 HIS A O 1
ATOM 833 N N . GLY A 1 113 ? 2.867 -8.682 -15.872 1.00 78.81 113 GLY A N 1
ATOM 834 C CA . GLY A 1 113 ? 2.117 -9.429 -14.855 1.00 78.81 113 GLY A CA 1
ATOM 835 C C . GLY A 1 113 ? 2.346 -8.981 -13.407 1.00 78.81 113 GLY A C 1
ATOM 836 O O . GLY A 1 113 ? 1.595 -9.407 -12.533 1.00 78.81 113 GLY A O 1
ATOM 837 N N . ALA A 1 114 ? 3.283 -8.062 -13.138 1.00 85.94 114 ALA A N 1
ATOM 838 C CA . ALA A 1 114 ? 3.521 -7.553 -11.781 1.00 85.94 114 ALA A CA 1
ATOM 839 C C . ALA A 1 114 ? 2.248 -6.943 -11.154 1.00 85.94 114 ALA A C 1
ATOM 841 O O . ALA A 1 114 ? 1.913 -7.225 -10.005 1.00 85.94 114 ALA A O 1
ATOM 842 N N . VAL A 1 115 ? 1.468 -6.183 -11.932 1.00 86.56 115 VAL A N 1
ATOM 843 C CA . VAL A 1 115 ? 0.175 -5.628 -11.486 1.00 86.56 115 VAL A CA 1
ATOM 844 C C . VAL A 1 115 ? -0.811 -6.737 -11.098 1.00 86.56 115 VAL A C 1
ATOM 846 O O . VAL A 1 115 ? -1.476 -6.633 -10.070 1.00 86.56 115 VAL A O 1
ATOM 849 N N . ALA A 1 116 ? -0.878 -7.818 -11.880 1.00 87.12 116 ALA A N 1
ATOM 850 C CA . ALA A 1 116 ? -1.787 -8.935 -11.623 1.00 87.12 116 ALA A CA 1
ATOM 851 C C . ALA A 1 116 ? -1.451 -9.675 -10.318 1.00 87.12 116 ALA A C 1
ATOM 853 O O . ALA A 1 116 ? -2.352 -10.190 -9.662 1.00 87.12 116 ALA A O 1
ATOM 854 N N . PHE A 1 117 ? -0.177 -9.685 -9.915 1.00 89.31 117 PHE A N 1
ATOM 855 C CA . PHE A 1 117 ? 0.247 -10.197 -8.614 1.00 89.31 117 PHE A CA 1
ATOM 856 C C . PHE A 1 117 ? -0.053 -9.210 -7.472 1.00 89.31 117 PHE A C 1
ATOM 858 O O . PHE A 1 117 ? -0.618 -9.587 -6.445 1.00 89.31 117 PHE A O 1
ATOM 865 N N . TRP A 1 118 ? 0.307 -7.934 -7.637 1.00 91.19 118 TRP A N 1
ATOM 866 C CA . TRP A 1 118 ? 0.249 -6.959 -6.544 1.00 91.19 118 TRP A CA 1
ATOM 867 C C . TRP A 1 118 ? -1.165 -6.493 -6.199 1.00 91.19 118 TRP A C 1
ATOM 869 O O . TRP A 1 118 ? -1.432 -6.237 -5.028 1.00 91.19 118 TRP A O 1
ATOM 879 N N . VAL A 1 119 ? -2.092 -6.428 -7.159 1.00 92.12 119 VAL A N 1
ATOM 880 C CA . VAL A 1 119 ? -3.493 -6.049 -6.894 1.00 92.12 119 VAL A CA 1
ATOM 881 C C . VAL A 1 119 ? -4.156 -6.954 -5.839 1.00 92.12 119 VAL A C 1
ATOM 883 O O . VAL A 1 119 ? -4.593 -6.428 -4.811 1.00 92.12 119 VAL A O 1
ATOM 886 N N . PRO A 1 120 ? -4.219 -8.292 -6.007 1.00 93.12 120 PRO A N 1
ATOM 887 C CA . PRO A 1 120 ? -4.807 -9.159 -4.988 1.00 93.12 120 PRO A CA 1
ATOM 888 C C . PRO A 1 120 ? -4.002 -9.157 -3.680 1.00 93.12 120 PRO A C 1
ATOM 890 O O . PRO A 1 120 ? -4.598 -9.227 -2.602 1.00 93.12 120 PRO A O 1
ATOM 893 N N . ALA A 1 121 ? -2.673 -9.019 -3.742 1.00 92.19 121 ALA A N 1
ATOM 894 C CA . ALA A 1 121 ? -1.827 -8.946 -2.551 1.00 92.19 121 ALA A CA 1
ATOM 895 C C . ALA A 1 121 ? -2.144 -7.706 -1.696 1.00 92.19 121 ALA A C 1
ATOM 897 O O . ALA A 1 121 ? -2.379 -7.826 -0.497 1.00 92.19 121 ALA A O 1
ATOM 898 N N . VAL A 1 122 ? -2.234 -6.525 -2.312 1.00 93.81 122 VAL A N 1
ATOM 899 C CA . VAL A 1 122 ? -2.578 -5.259 -1.645 1.00 93.81 122 VAL A CA 1
ATOM 900 C C . VAL A 1 122 ? -3.963 -5.326 -1.007 1.00 93.81 122 VAL A C 1
ATOM 902 O O . VAL A 1 122 ? -4.121 -4.928 0.148 1.00 93.81 122 VAL A O 1
ATOM 905 N N . LEU A 1 123 ? -4.955 -5.863 -1.724 1.00 94.25 123 LEU A N 1
ATOM 906 C CA . LEU A 1 123 ? -6.305 -6.045 -1.185 1.00 94.25 123 LEU A CA 1
ATOM 907 C C . LEU A 1 123 ? -6.295 -6.973 0.032 1.00 94.25 123 LEU A C 1
ATOM 909 O O . LEU A 1 123 ? -6.914 -6.665 1.052 1.00 94.25 123 LEU A O 1
ATOM 913 N N . THR A 1 124 ? -5.553 -8.076 -0.049 1.00 96.44 124 THR A N 1
ATOM 914 C CA . THR A 1 124 ? -5.413 -9.042 1.046 1.00 96.44 124 THR A CA 1
ATOM 915 C C . THR A 1 124 ? -4.740 -8.398 2.255 1.00 96.44 124 THR A C 1
ATOM 917 O O . THR A 1 124 ? -5.313 -8.377 3.343 1.00 96.44 124 THR A O 1
ATOM 920 N N . PHE A 1 125 ? -3.563 -7.798 2.074 1.00 95.31 125 PHE A N 1
ATOM 921 C CA . PHE A 1 125 ? -2.804 -7.172 3.153 1.00 95.31 125 PHE A CA 1
ATOM 922 C C . PHE A 1 125 ? -3.547 -6.005 3.794 1.00 95.31 125 PHE A C 1
ATOM 924 O O . PHE A 1 125 ? -3.603 -5.924 5.017 1.00 95.31 125 PHE A O 1
ATOM 931 N N . GLY A 1 126 ? -4.160 -5.125 3.004 1.00 94.44 126 GLY A N 1
ATOM 932 C CA . GLY A 1 126 ? -4.910 -4.001 3.550 1.00 94.44 126 GLY A CA 1
ATOM 933 C C . GLY A 1 126 ? -6.173 -4.440 4.298 1.00 94.44 126 GLY A C 1
ATOM 934 O O . GLY A 1 126 ? -6.506 -3.852 5.326 1.00 94.44 126 GLY A O 1
ATOM 935 N N . THR A 1 127 ? -6.832 -5.517 3.856 1.00 96.25 127 THR A N 1
ATOM 936 C CA . THR A 1 127 ? -7.979 -6.104 4.572 1.00 96.25 127 THR A CA 1
ATOM 937 C C . THR A 1 127 ? -7.548 -6.764 5.881 1.00 96.25 127 THR A C 1
ATOM 939 O O . THR A 1 127 ? -8.175 -6.537 6.915 1.00 96.25 127 THR A O 1
ATOM 942 N N . LEU A 1 128 ? -6.457 -7.536 5.867 1.00 96.75 128 LEU A N 1
ATOM 943 C CA . LEU A 1 128 ? -5.897 -8.156 7.070 1.00 96.75 128 LEU A CA 1
ATOM 944 C C . LEU A 1 128 ? -5.413 -7.107 8.076 1.00 96.75 128 LEU A C 1
ATOM 946 O O . LEU A 1 128 ? -5.701 -7.224 9.264 1.00 96.75 128 LEU A O 1
ATOM 950 N N . ALA A 1 129 ? -4.734 -6.059 7.607 1.00 94.94 129 ALA A N 1
ATOM 951 C CA . ALA A 1 129 ? -4.266 -4.960 8.445 1.00 94.94 129 ALA A CA 1
ATOM 952 C C . ALA A 1 129 ? -5.433 -4.219 9.110 1.00 94.94 129 ALA A C 1
ATOM 954 O O . ALA A 1 129 ? -5.406 -3.969 10.317 1.00 94.94 129 ALA A O 1
ATOM 955 N N . PHE A 1 130 ? -6.488 -3.932 8.341 1.00 94.19 130 PHE A N 1
ATOM 956 C CA . PHE A 1 130 ? -7.717 -3.346 8.864 1.00 94.19 130 PHE A CA 1
ATOM 957 C C . PHE A 1 130 ? -8.362 -4.245 9.925 1.00 94.19 130 PHE A C 1
ATOM 959 O O . PHE A 1 130 ? -8.651 -3.784 11.031 1.00 94.19 130 PHE A O 1
ATOM 966 N N . ALA A 1 131 ? -8.555 -5.532 9.616 1.00 93.88 131 ALA A N 1
ATOM 967 C CA . ALA A 1 131 ? -9.149 -6.494 10.539 1.00 93.88 131 ALA A CA 1
ATOM 968 C C . ALA A 1 131 ? -8.344 -6.588 11.841 1.00 93.88 131 ALA A C 1
ATOM 970 O O . ALA A 1 131 ? -8.922 -6.511 12.925 1.00 93.88 131 ALA A O 1
ATOM 971 N N . LEU A 1 132 ? -7.015 -6.667 11.742 1.00 95.75 132 LEU A N 1
ATOM 972 C CA . LEU A 1 132 ? -6.121 -6.709 12.891 1.00 95.75 132 LEU A CA 1
ATOM 973 C C . LEU A 1 132 ? -6.253 -5.450 13.756 1.00 95.75 132 LEU A C 1
ATOM 975 O O . LEU A 1 132 ? -6.430 -5.569 14.965 1.00 95.75 132 LEU A O 1
ATOM 979 N N . GLY A 1 133 ? -6.236 -4.257 13.154 1.00 92.31 133 GLY A N 1
ATOM 980 C CA . GLY A 1 133 ? -6.419 -2.996 13.878 1.00 92.31 133 GLY A CA 1
ATOM 981 C C . GLY A 1 133 ? -7.778 -2.901 14.586 1.00 92.31 133 GLY A C 1
ATOM 982 O O . GLY A 1 133 ? -7.871 -2.451 15.728 1.00 92.31 133 GLY A O 1
ATOM 983 N N . VAL A 1 134 ? -8.849 -3.376 13.946 1.00 91.69 134 VAL A N 1
ATOM 984 C CA . VAL A 1 134 ? -10.186 -3.406 14.559 1.00 91.69 134 VAL A CA 1
ATOM 985 C C . VAL A 1 134 ? -10.250 -4.396 15.724 1.00 91.69 134 VAL A C 1
ATOM 987 O O . VAL A 1 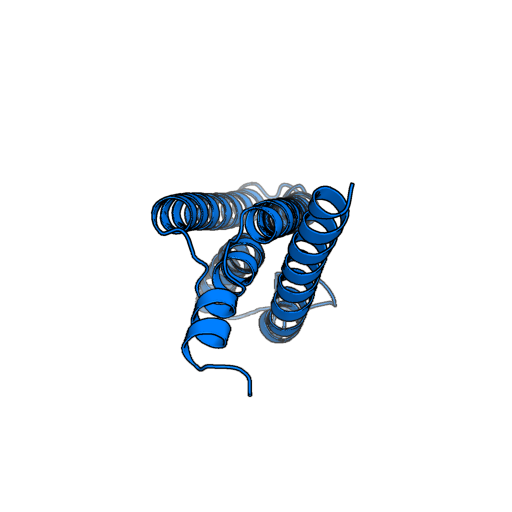134 ? -10.828 -4.069 16.762 1.00 91.69 134 VAL A O 1
ATOM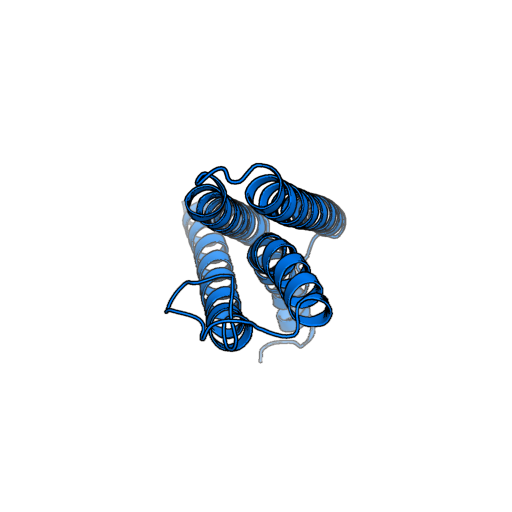 990 N N . ILE A 1 135 ? -9.678 -5.592 15.568 1.00 93.00 135 ILE A N 1
ATOM 991 C CA . ILE A 1 135 ? -9.663 -6.630 16.607 1.00 93.00 135 ILE A CA 1
ATOM 992 C C . ILE A 1 135 ? -8.879 -6.149 17.830 1.00 93.00 135 ILE A C 1
ATOM 994 O O . ILE A 1 135 ? -9.393 -6.232 18.945 1.00 93.00 135 ILE A O 1
ATOM 998 N N . THR A 1 136 ? -7.684 -5.585 17.634 1.00 92.50 136 THR A N 1
ATOM 999 C CA . THR A 1 136 ? -6.852 -5.082 18.738 1.00 92.50 136 THR A CA 1
ATOM 1000 C C . THR A 1 136 ? -7.533 -3.946 19.494 1.00 92.50 136 THR A C 1
ATOM 1002 O O . THR A 1 136 ? -7.523 -3.950 20.723 1.00 92.50 136 THR A O 1
ATOM 1005 N N . ARG A 1 137 ? -8.220 -3.025 18.798 1.00 91.06 137 ARG A N 1
ATOM 1006 C CA . ARG A 1 137 ? -9.046 -1.998 19.458 1.00 91.06 137 ARG A CA 1
ATOM 1007 C C . ARG A 1 137 ? -10.128 -2.625 20.330 1.00 91.06 137 ARG A C 1
ATOM 1009 O O . ARG A 1 137 ? -10.320 -2.195 21.462 1.00 91.06 137 ARG A O 1
ATOM 1016 N N . ARG A 1 138 ? -10.856 -3.614 19.801 1.00 88.94 138 ARG A N 1
ATOM 1017 C CA . ARG A 1 138 ? -11.955 -4.259 20.536 1.00 88.94 138 ARG A CA 1
ATOM 1018 C C . ARG A 1 138 ? -11.457 -4.944 21.802 1.00 88.94 138 ARG A C 1
ATOM 1020 O O . ARG A 1 138 ? -12.063 -4.749 22.848 1.00 88.94 138 ARG A O 1
ATOM 1027 N N . MET A 1 139 ? -10.345 -5.670 21.711 1.00 92.19 139 MET A N 1
ATOM 1028 C CA . MET A 1 139 ? -9.718 -6.314 22.868 1.00 92.19 139 MET A CA 1
ATOM 1029 C C . MET A 1 139 ? -9.271 -5.291 23.920 1.00 92.19 139 MET A C 1
ATOM 1031 O O . MET A 1 139 ? -9.510 -5.499 25.104 1.00 92.19 139 MET A O 1
ATOM 1035 N N . ALA A 1 140 ? -8.692 -4.164 23.497 1.00 89.31 140 ALA A N 1
ATOM 1036 C CA . ALA A 1 140 ? -8.286 -3.096 24.410 1.00 89.31 140 ALA A CA 1
ATOM 1037 C C . ALA A 1 140 ? -9.473 -2.404 25.102 1.00 89.31 140 ALA A C 1
ATOM 1039 O O . ALA A 1 140 ? -9.318 -1.911 26.207 1.00 89.31 140 ALA A O 1
ATOM 1040 N N . SER A 1 141 ? -10.651 -2.362 24.468 1.00 85.31 141 SER A N 1
ATOM 1041 C CA . SER A 1 141 ? -11.864 -1.771 25.058 1.00 85.31 141 SER A CA 1
ATOM 1042 C C . SER A 1 141 ? -12.650 -2.703 25.987 1.00 85.31 141 SER A C 1
ATOM 1044 O O . SER A 1 141 ? -13.586 -2.254 26.641 1.00 85.31 141 SER A O 1
ATOM 1046 N N . THR A 1 142 ? -12.334 -4.000 25.994 1.00 72.75 142 THR A N 1
ATOM 1047 C CA . THR A 1 142 ? -12.974 -5.002 26.866 1.00 72.75 142 THR A CA 1
ATOM 1048 C C . THR A 1 142 ? -12.228 -5.236 28.180 1.00 72.75 142 THR A C 1
ATOM 1050 O O . THR A 1 142 ? -12.739 -5.962 29.030 1.00 72.75 142 THR A O 1
ATOM 1053 N N . VAL A 1 143 ? -11.034 -4.657 28.320 1.00 56.44 143 VAL A N 1
ATOM 1054 C CA . VAL A 1 143 ? -10.196 -4.669 29.529 1.00 56.44 143 VAL A CA 1
ATOM 1055 C C . VAL A 1 143 ? -10.368 -3.339 30.248 1.00 56.44 143 VAL A C 1
ATOM 1057 O O . VAL A 1 143 ? -10.466 -3.368 31.491 1.00 56.44 143 VAL A O 1
#